Protein AF-A0A3C0GQI4-F1 (afdb_monomer_lite)

pLDDT: mean 92.86, std 8.31, range [44.5, 98.25]

Secondary structure (DSSP, 8-state):
--S----------PPPPSS---HHHHHTT-SEEEEEES---EEE-TTSS-EEE--SEEEEEETTEEEEE----

Structure (mmCIF, N/CA/C/O backbone):
data_AF-A0A3C0GQI4-F1
#
_entry.id   AF-A0A3C0GQI4-F1
#
loop_
_atom_site.group_PDB
_atom_site.id
_atom_site.type_symbol
_atom_site.label_atom_id
_atom_site.label_alt_id
_atom_site.label_comp_id
_atom_site.label_asym_id
_atom_site.label_entity_id
_atom_site.label_seq_id
_atom_site.pdbx_PDB_ins_code
_atom_site.Cartn_x
_atom_site.Cartn_y
_atom_site.Cartn_z
_atom_site.occupancy
_atom_site.B_iso_or_equiv
_atom_site.auth_seq_id
_atom_site.auth_comp_id
_atom_site.auth_asym_id
_atom_site.auth_atom_id
_atom_site.pdbx_PDB_model_num
ATOM 1 N N . TRP A 1 1 ? 16.607 -13.546 -27.652 1.00 64.38 1 TRP A N 1
ATOM 2 C CA . TRP A 1 1 ? 17.956 -12.946 -27.599 1.00 64.38 1 TRP A CA 1
ATOM 3 C C . TRP A 1 1 ? 18.056 -11.634 -28.389 1.00 64.38 1 TRP A C 1
ATOM 5 O O . TRP A 1 1 ? 19.112 -11.024 -28.387 1.00 64.38 1 TRP A O 1
ATOM 15 N N . SER A 1 2 ? 16.972 -11.160 -29.016 1.00 87.19 2 SER A N 1
ATOM 16 C CA . SER A 1 2 ? 16.951 -9.979 -29.892 1.00 87.19 2 SER A CA 1
ATOM 17 C C . SER A 1 2 ? 16.823 -8.625 -29.175 1.00 87.19 2 SER A C 1
ATOM 19 O O . SER A 1 2 ? 16.825 -7.595 -29.839 1.00 87.19 2 SER A O 1
ATOM 21 N N . SER A 1 3 ? 16.687 -8.598 -27.845 1.00 86.38 3 SER A N 1
ATOM 22 C CA . SER A 1 3 ? 16.513 -7.365 -27.067 1.00 86.38 3 SER A CA 1
ATOM 23 C C . SER A 1 3 ? 17.782 -6.980 -26.312 1.00 86.38 3 SER A C 1
ATOM 25 O O . SER A 1 3 ? 18.463 -7.833 -25.732 1.00 86.38 3 SER A O 1
ATOM 27 N N . VAL A 1 4 ? 18.045 -5.673 -26.256 1.00 91.06 4 VAL A N 1
ATOM 28 C CA . VAL A 1 4 ? 19.105 -5.094 -25.424 1.00 91.06 4 VAL A CA 1
ATOM 29 C C . VAL A 1 4 ? 18.842 -5.443 -23.960 1.00 91.06 4 VAL A C 1
ATOM 31 O O . VAL A 1 4 ? 17.715 -5.336 -23.472 1.00 91.06 4 VAL A O 1
ATOM 34 N N . GLN A 1 5 ? 19.883 -5.894 -23.266 1.00 90.44 5 GLN A N 1
ATOM 35 C CA . GLN A 1 5 ? 19.797 -6.198 -21.843 1.00 90.44 5 GLN A CA 1
ATOM 36 C C . GLN A 1 5 ? 19.622 -4.904 -21.048 1.00 90.44 5 GLN A C 1
ATOM 38 O O . GLN A 1 5 ? 20.309 -3.914 -21.291 1.00 90.44 5 GLN A O 1
ATOM 43 N N . PHE A 1 6 ? 18.714 -4.925 -20.078 1.00 89.44 6 PHE A N 1
ATOM 44 C CA . PHE A 1 6 ? 18.457 -3.799 -19.191 1.00 89.44 6 PHE A CA 1
ATOM 45 C C . PHE A 1 6 ? 18.425 -4.286 -17.746 1.00 89.44 6 PHE A C 1
ATOM 47 O O . PHE A 1 6 ? 17.981 -5.402 -17.480 1.00 89.44 6 PHE A O 1
ATOM 54 N N . GLN A 1 7 ? 18.882 -3.454 -16.811 1.00 90.69 7 GLN A N 1
ATOM 55 C CA . GLN A 1 7 ? 18.856 -3.797 -15.390 1.00 90.69 7 GLN A CA 1
ATOM 56 C C . GLN A 1 7 ? 17.407 -3.950 -14.911 1.00 90.69 7 GLN A C 1
ATOM 58 O O . GLN A 1 7 ? 16.565 -3.074 -15.124 1.00 90.69 7 GLN A O 1
ATOM 63 N N . ARG A 1 8 ? 17.104 -5.082 -14.274 1.00 92.00 8 ARG A N 1
ATOM 64 C CA . ARG A 1 8 ? 15.775 -5.395 -13.739 1.00 92.00 8 ARG A CA 1
ATOM 65 C C . ARG A 1 8 ? 15.860 -5.584 -12.235 1.00 92.00 8 ARG A C 1
ATOM 67 O O . ARG A 1 8 ? 16.861 -6.060 -11.710 1.00 92.00 8 ARG A O 1
ATOM 74 N N . MET A 1 9 ? 14.776 -5.238 -11.555 1.00 91.69 9 MET A N 1
ATOM 75 C CA . MET A 1 9 ? 14.596 -5.607 -10.158 1.00 91.69 9 MET A CA 1
ATOM 76 C C . MET A 1 9 ? 14.308 -7.109 -10.085 1.00 91.69 9 MET A C 1
ATOM 78 O O . MET A 1 9 ? 13.402 -7.579 -10.771 1.00 91.69 9 MET A O 1
ATOM 82 N N . ALA A 1 10 ? 15.087 -7.842 -9.288 1.00 91.69 10 ALA A N 1
ATOM 83 C CA . ALA A 1 10 ? 14.871 -9.266 -9.042 1.00 91.69 10 ALA A CA 1
ATOM 84 C C . ALA A 1 10 ? 13.785 -9.460 -7.970 1.00 91.69 10 ALA A C 1
ATOM 86 O O . ALA A 1 10 ? 12.600 -9.461 -8.285 1.00 91.69 10 ALA A O 1
ATOM 87 N N . ASN A 1 11 ? 14.182 -9.537 -6.698 1.00 94.94 11 ASN A N 1
ATOM 88 C CA . ASN A 1 11 ? 13.270 -9.583 -5.560 1.00 94.94 11 ASN A CA 1
ATOM 89 C C . ASN A 1 11 ? 13.466 -8.328 -4.713 1.00 94.94 11 ASN A C 1
ATOM 91 O O . ASN A 1 11 ? 14.566 -8.072 -4.229 1.00 94.94 11 ASN A O 1
ATOM 95 N N . VAL A 1 12 ? 12.399 -7.552 -4.542 1.00 92.00 12 VAL A N 1
ATOM 96 C CA . VAL A 1 12 ? 12.398 -6.348 -3.708 1.00 92.00 12 VAL A CA 1
ATOM 97 C C . VAL A 1 12 ? 11.340 -6.526 -2.631 1.00 92.00 12 VAL A C 1
ATOM 99 O O . VAL A 1 12 ? 10.160 -6.704 -2.930 1.00 92.00 12 VAL A O 1
ATOM 102 N N . SER A 1 13 ? 11.775 -6.503 -1.3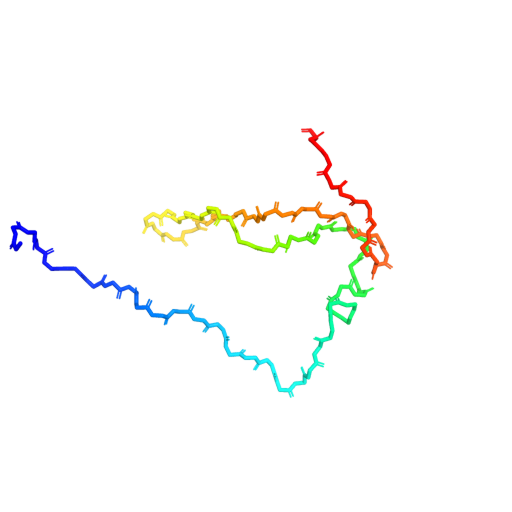77 1.00 94.31 13 SER A N 1
ATOM 103 C CA . SER A 1 13 ? 10.926 -6.698 -0.205 1.00 94.31 13 SER A CA 1
ATOM 104 C C . SER A 1 13 ? 11.436 -5.865 0.963 1.00 94.31 13 SER A C 1
ATOM 106 O O . SER A 1 13 ? 12.639 -5.637 1.089 1.00 94.31 13 SER A O 1
ATOM 108 N N . LEU A 1 14 ? 10.524 -5.448 1.838 1.00 93.31 14 LEU A N 1
ATOM 109 C CA . LEU A 1 14 ? 10.874 -4.805 3.098 1.00 93.31 14 LEU A CA 1
ATOM 110 C C . LEU A 1 14 ? 11.248 -5.872 4.136 1.00 93.31 14 LEU A C 1
ATOM 112 O O . LEU A 1 14 ? 10.567 -6.891 4.250 1.00 93.31 14 LEU A O 1
ATOM 116 N N . ALA A 1 15 ? 12.314 -5.636 4.899 1.00 95.81 15 ALA A N 1
ATOM 117 C CA . ALA A 1 15 ? 12.625 -6.461 6.061 1.00 95.81 15 ALA A CA 1
ATOM 118 C C . ALA A 1 15 ? 11.595 -6.206 7.180 1.00 95.81 15 ALA A C 1
ATOM 120 O O . ALA A 1 15 ? 11.188 -5.057 7.372 1.00 95.81 15 ALA A O 1
ATOM 121 N N . PRO A 1 16 ? 11.173 -7.231 7.938 1.00 94.62 16 PRO A N 1
ATOM 122 C CA . PRO A 1 16 ? 10.249 -7.025 9.046 1.00 94.62 16 PRO A CA 1
ATOM 123 C C . PRO A 1 16 ? 10.869 -6.132 10.132 1.00 94.62 16 PRO A C 1
ATOM 125 O O . PRO A 1 16 ? 12.086 -6.115 10.335 1.00 94.62 16 PRO A O 1
ATOM 128 N N . GLY A 1 17 ? 10.016 -5.401 10.852 1.00 93.81 17 GLY A N 1
ATOM 129 C CA . GLY A 1 17 ? 10.427 -4.645 12.034 1.00 93.81 17 GLY A CA 1
ATOM 130 C C . GLY A 1 17 ? 10.937 -5.558 13.155 1.00 93.81 17 GLY A C 1
ATOM 131 O O . GLY A 1 17 ? 10.639 -6.750 13.194 1.00 93.81 17 GLY A O 1
ATOM 132 N N . LYS A 1 18 ? 11.704 -4.992 14.096 1.00 96.75 18 LYS A N 1
ATOM 133 C CA . LYS A 1 18 ? 12.237 -5.743 15.252 1.00 96.75 18 LYS A CA 1
ATOM 134 C C . LYS A 1 18 ? 11.154 -6.146 16.252 1.00 96.75 18 LYS A C 1
ATOM 136 O O . LYS A 1 18 ? 11.288 -7.163 16.924 1.00 96.75 18 LYS A O 1
ATOM 141 N N . THR A 1 19 ? 10.108 -5.335 16.355 1.00 95.81 19 THR A N 1
ATOM 142 C CA . THR A 1 19 ? 8.960 -5.585 17.224 1.00 95.81 19 THR A CA 1
ATOM 143 C C . THR A 1 19 ? 7.835 -6.167 16.375 1.00 95.81 19 THR A C 1
ATOM 145 O O . THR A 1 19 ? 7.449 -5.522 15.395 1.00 95.81 19 THR A O 1
ATOM 148 N N . PRO A 1 20 ? 7.304 -7.355 16.711 1.00 93.62 20 PRO A N 1
ATOM 149 C CA . PRO A 1 20 ? 6.125 -7.890 16.044 1.00 93.62 20 PRO A CA 1
ATOM 150 C C . PRO A 1 20 ?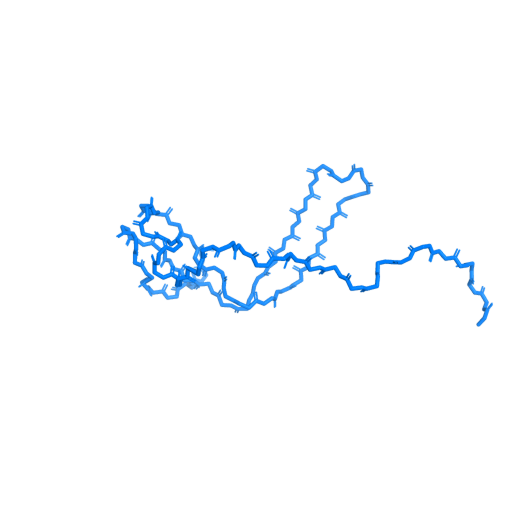 4.936 -6.942 16.217 1.00 93.62 20 PRO A C 1
ATOM 152 O O . PRO A 1 20 ? 4.709 -6.433 17.313 1.00 93.62 20 PRO A O 1
ATOM 155 N N . LEU A 1 21 ? 4.178 -6.726 15.146 1.00 94.81 21 LEU A N 1
ATOM 156 C CA . LEU A 1 21 ? 2.950 -5.935 15.166 1.00 94.81 21 LEU A CA 1
ATOM 157 C C . LEU A 1 21 ? 1.826 -6.753 14.541 1.00 94.81 21 LEU A C 1
ATOM 159 O O . LEU A 1 21 ? 1.997 -7.327 13.463 1.00 94.81 21 LEU A O 1
ATOM 163 N N . SER A 1 22 ? 0.675 -6.796 15.208 1.00 95.69 22 SER A N 1
ATOM 164 C CA . SER A 1 22 ? -0.559 -7.260 14.583 1.00 95.69 22 SER A CA 1
ATOM 165 C C . SER A 1 22 ? -1.154 -6.165 13.691 1.00 95.69 22 SER A C 1
ATOM 167 O O . SER A 1 22 ? -0.786 -4.993 13.780 1.00 95.69 22 SER A O 1
ATOM 169 N N . VAL A 1 23 ? -2.117 -6.523 12.836 1.00 95.56 23 VAL A N 1
ATOM 170 C CA . VAL A 1 23 ? -2.866 -5.522 12.055 1.00 95.56 23 VAL A CA 1
ATOM 171 C C . VAL A 1 23 ? -3.566 -4.522 12.975 1.00 95.56 23 VAL A C 1
ATOM 173 O O . VAL A 1 23 ? -3.506 -3.328 12.701 1.00 95.56 23 VAL A O 1
ATOM 176 N N . ALA A 1 24 ? -4.153 -4.986 14.083 1.00 97.00 24 ALA A N 1
ATOM 177 C CA . ALA A 1 24 ? -4.801 -4.120 15.0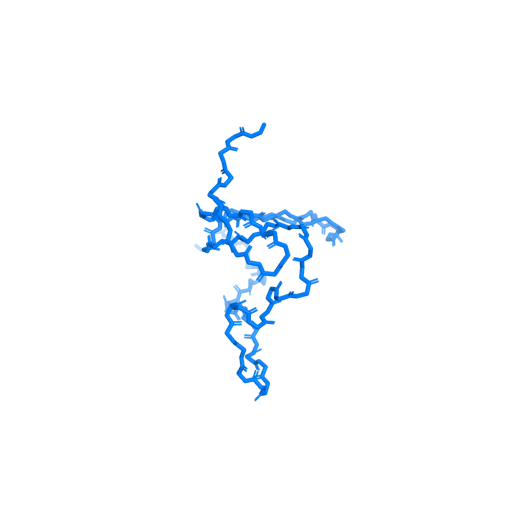65 1.00 97.00 24 ALA A CA 1
ATOM 178 C C . ALA A 1 24 ? -3.814 -3.112 15.678 1.00 97.00 24 ALA A C 1
ATOM 180 O O . ALA A 1 24 ? -4.137 -1.932 15.775 1.00 97.00 24 ALA A O 1
ATOM 181 N N . ASP A 1 25 ? -2.589 -3.544 16.000 1.00 97.50 25 ASP A N 1
ATOM 182 C CA . ASP A 1 25 ? -1.553 -2.646 16.528 1.00 97.50 25 ASP A CA 1
ATOM 183 C C . ASP A 1 25 ? -1.143 -1.574 15.515 1.00 97.50 25 ASP A C 1
ATOM 185 O O . ASP A 1 25 ? -0.882 -0.436 15.900 1.00 97.50 25 ASP A O 1
ATOM 189 N N . MET A 1 26 ? -1.087 -1.927 14.226 1.00 96.12 26 MET A N 1
ATOM 190 C CA . MET A 1 26 ? -0.685 -1.003 13.161 1.00 96.12 26 MET A CA 1
ATOM 191 C C . MET A 1 26 ? -1.731 0.077 12.873 1.00 96.12 26 MET A C 1
ATOM 193 O O . MET A 1 26 ? -1.359 1.170 12.454 1.00 96.12 26 MET A O 1
ATOM 197 N N . ILE A 1 27 ? -3.021 -0.216 13.063 1.00 97.62 27 ILE A N 1
ATOM 198 C CA . ILE A 1 27 ? -4.102 0.711 12.695 1.00 97.62 27 ILE A CA 1
ATOM 199 C C . ILE A 1 27 ? -4.710 1.461 13.881 1.00 97.62 27 ILE A C 1
ATOM 201 O O . ILE A 1 27 ? -5.493 2.371 13.639 1.00 97.62 27 ILE A O 1
ATOM 205 N N . LYS A 1 28 ? -4.391 1.102 15.133 1.00 98.06 28 LYS A N 1
ATOM 206 C CA . LYS A 1 28 ? -5.087 1.590 16.343 1.00 98.06 28 LYS A CA 1
ATOM 207 C C . LYS A 1 28 ? -5.207 3.119 16.456 1.00 98.06 28 LYS A C 1
ATOM 209 O O . LYS A 1 28 ? -6.187 3.607 17.005 1.00 98.06 28 LYS A O 1
ATOM 214 N N . ASP A 1 29 ? -4.233 3.855 15.919 1.00 98.25 29 ASP A N 1
ATOM 215 C CA . ASP A 1 29 ? -4.157 5.320 15.991 1.00 98.25 29 ASP A CA 1
ATOM 216 C C . ASP A 1 29 ? -4.725 6.004 14.726 1.00 98.25 29 ASP A C 1
ATOM 218 O O . ASP A 1 29 ? -4.614 7.217 14.553 1.00 98.25 29 ASP A O 1
ATOM 222 N N . VAL A 1 30 ? -5.336 5.237 13.816 1.00 98.19 30 VAL A N 1
ATOM 223 C CA . VAL A 1 30 ? -5.986 5.747 12.602 1.00 98.19 30 VAL A CA 1
ATOM 224 C C . VAL A 1 30 ? -7.454 6.058 12.898 1.00 98.19 30 VAL A C 1
ATOM 226 O O . VAL A 1 30 ? -8.282 5.159 13.048 1.00 98.19 30 VAL A O 1
ATOM 229 N N . GLU A 1 31 ? -7.798 7.345 12.943 1.00 98.19 31 GLU A N 1
ATOM 230 C CA . GLU A 1 31 ? -9.172 7.811 13.187 1.00 98.19 31 GLU A CA 1
ATOM 231 C C . GLU A 1 31 ? -10.115 7.500 12.010 1.00 98.19 31 GLU A C 1
ATOM 233 O O . GLU A 1 31 ? -11.213 6.975 12.196 1.00 98.19 31 GLU A O 1
ATOM 238 N N . ASN A 1 32 ? -9.678 7.788 10.783 1.00 97.50 32 ASN A N 1
ATOM 239 C CA . ASN A 1 32 ? -10.427 7.527 9.557 1.00 97.50 32 ASN A CA 1
ATOM 240 C C . ASN A 1 32 ? -9.453 7.190 8.423 1.00 97.50 32 ASN A C 1
ATOM 242 O O . ASN A 1 32 ? -8.623 8.020 8.056 1.00 97.50 32 ASN A O 1
ATOM 246 N N . GLY A 1 33 ? -9.542 5.983 7.871 1.00 96.94 33 GLY A N 1
ATOM 247 C CA . GLY A 1 33 ? -8.608 5.523 6.846 1.00 96.94 33 GLY A CA 1
ATOM 248 C C . GLY A 1 33 ? -9.133 4.361 6.016 1.00 96.94 33 GLY A C 1
ATOM 249 O O . GLY A 1 33 ? -10.294 3.969 6.128 1.00 96.94 33 GLY A O 1
ATOM 250 N N . ILE A 1 34 ? -8.258 3.806 5.178 1.00 96.44 34 ILE A N 1
ATOM 251 C CA . ILE A 1 34 ? -8.545 2.635 4.349 1.00 96.44 34 ILE A CA 1
ATOM 252 C C . ILE A 1 34 ? -7.483 1.573 4.626 1.00 96.44 34 ILE A C 1
ATOM 254 O O . ILE A 1 34 ? -6.286 1.819 4.477 1.00 96.44 34 ILE A O 1
ATOM 258 N N . TYR A 1 35 ? -7.927 0.381 5.007 1.00 96.50 35 TYR A N 1
ATOM 259 C CA . TYR A 1 35 ? -7.103 -0.813 5.070 1.00 96.50 35 TYR A CA 1
ATOM 260 C C . TYR A 1 35 ? -7.159 -1.534 3.721 1.00 96.50 35 TYR A C 1
ATOM 262 O O . TYR A 1 35 ? -8.183 -2.106 3.345 1.00 96.50 35 TYR A O 1
ATOM 270 N N . ILE A 1 36 ? -6.048 -1.485 2.987 1.00 95.25 36 ILE A N 1
ATOM 271 C CA . ILE A 1 36 ? -5.884 -2.161 1.700 1.00 95.25 36 ILE A CA 1
ATOM 272 C C . ILE A 1 36 ? -5.267 -3.535 1.959 1.00 95.25 36 ILE A C 1
ATOM 274 O O . ILE A 1 36 ? -4.144 -3.634 2.454 1.00 95.25 36 ILE A O 1
ATOM 278 N N . HIS A 1 37 ? -5.989 -4.596 1.612 1.00 93.69 37 HIS A N 1
ATOM 279 C CA . HIS A 1 37 ? -5.534 -5.970 1.787 1.00 93.69 37 HIS A CA 1
ATOM 280 C C . HIS A 1 37 ? -5.197 -6.622 0.439 1.00 93.69 37 HIS A C 1
ATOM 282 O O . HIS A 1 37 ? -5.907 -6.458 -0.557 1.00 93.69 37 HIS A O 1
ATOM 288 N N . GLY A 1 38 ? -4.106 -7.388 0.406 1.00 93.25 38 GLY A N 1
ATOM 289 C CA . GLY A 1 38 ? -3.590 -8.013 -0.814 1.00 93.25 38 GLY A CA 1
ATOM 290 C C . GLY A 1 38 ? -2.802 -7.052 -1.713 1.00 93.25 38 GLY A C 1
ATOM 291 O O . GLY A 1 38 ? -2.348 -5.995 -1.279 1.00 93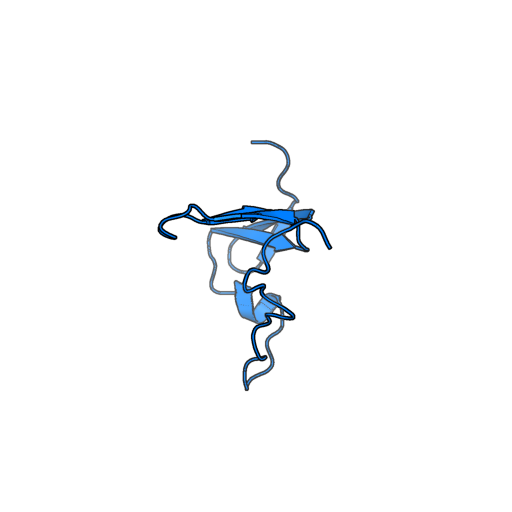.25 38 GLY A O 1
ATOM 292 N N . ARG A 1 39 ? -2.592 -7.445 -2.974 1.00 91.69 39 ARG A N 1
ATOM 293 C CA . ARG A 1 39 ? -1.793 -6.695 -3.959 1.00 91.69 39 ARG A CA 1
ATOM 294 C C . ARG A 1 39 ? -2.605 -6.474 -5.230 1.00 91.69 39 ARG A C 1
ATOM 296 O O . ARG A 1 39 ? -3.260 -7.399 -5.695 1.00 91.69 39 ARG A O 1
ATOM 303 N N . GLY A 1 40 ? -2.514 -5.276 -5.798 1.00 90.50 40 GLY A N 1
ATOM 304 C CA . GLY A 1 40 ? -3.090 -4.931 -7.095 1.00 90.50 40 GLY A CA 1
ATOM 305 C C . GLY A 1 40 ? -2.034 -4.478 -8.102 1.00 90.50 40 GLY A C 1
ATOM 306 O O . GLY A 1 40 ? -0.832 -4.696 -7.925 1.00 90.50 40 GLY A O 1
ATOM 307 N N . SER A 1 41 ? -2.498 -3.829 -9.170 1.00 93.62 41 SER A N 1
ATOM 308 C CA . SER A 1 41 ? -1.625 -3.190 -10.158 1.00 93.62 41 SER A CA 1
ATOM 309 C C . SER A 1 41 ? -0.860 -2.020 -9.538 1.00 93.62 41 SER A C 1
ATOM 311 O O . SER A 1 41 ? -1.354 -1.360 -8.624 1.00 93.62 41 SER A O 1
ATOM 313 N N . TYR A 1 42 ? 0.337 -1.750 -10.047 1.00 94.06 42 TYR A N 1
ATOM 314 C CA . TYR A 1 42 ? 1.159 -0.622 -9.635 1.00 94.06 42 TYR A CA 1
ATOM 315 C C . TYR A 1 42 ? 1.893 -0.032 -10.835 1.00 94.06 42 TYR A C 1
ATOM 317 O O . TYR A 1 42 ? 2.255 -0.734 -11.778 1.00 94.06 42 TYR A O 1
ATOM 325 N N . SER A 1 43 ? 2.113 1.275 -10.792 1.00 95.00 43 SER A N 1
ATOM 326 C CA . SER A 1 43 ? 2.837 2.020 -11.818 1.00 95.00 43 SER A CA 1
ATOM 327 C C . SER A 1 43 ? 3.582 3.181 -11.168 1.00 95.00 43 SER A C 1
ATOM 329 O O . SER A 1 43 ? 3.175 3.682 -10.121 1.00 95.00 43 SER A O 1
ATOM 331 N N . ILE A 1 44 ? 4.685 3.593 -11.780 1.00 95.75 44 ILE A N 1
ATOM 332 C CA . ILE A 1 44 ? 5.491 4.736 -11.358 1.00 95.75 44 ILE A CA 1
ATOM 333 C C . ILE A 1 44 ? 5.879 5.529 -12.600 1.00 95.75 44 ILE A C 1
ATOM 335 O O . ILE A 1 44 ? 6.203 4.938 -13.635 1.00 95.75 44 ILE A O 1
ATOM 339 N N . ASP A 1 45 ? 5.828 6.856 -12.518 1.00 95.75 45 ASP A N 1
ATOM 340 C CA . ASP A 1 45 ? 6.266 7.686 -13.635 1.00 95.75 45 ASP A CA 1
ATOM 341 C C . ASP A 1 45 ? 7.792 7.604 -13.835 1.00 95.75 45 ASP A C 1
ATOM 343 O O . ASP A 1 45 ? 8.552 7.180 -12.959 1.00 95.75 45 ASP A O 1
ATOM 347 N N . GLN A 1 46 ? 8.261 8.015 -15.013 1.00 92.06 46 GLN A N 1
ATOM 348 C CA . GLN A 1 46 ? 9.668 7.898 -15.399 1.00 92.06 46 GLN A CA 1
ATOM 349 C C . GLN A 1 46 ? 10.622 8.699 -14.493 1.00 92.06 46 GLN A C 1
ATOM 351 O O . GLN A 1 46 ? 11.740 8.247 -14.221 1.00 92.06 46 GLN A O 1
ATOM 356 N N . GLN A 1 47 ? 10.185 9.871 -14.029 1.00 94.69 47 GLN A N 1
ATOM 357 C CA . GLN A 1 47 ? 10.938 10.753 -13.135 1.00 94.69 47 GLN A CA 1
ATOM 358 C C . GLN A 1 47 ? 10.830 10.321 -11.664 1.00 94.69 47 GLN A C 1
ATOM 360 O O . GLN A 1 47 ? 11.650 10.744 -10.855 1.00 94.69 47 GLN A O 1
ATOM 365 N N . ARG A 1 48 ? 9.903 9.404 -11.346 1.00 91.94 48 ARG A N 1
ATOM 366 C CA . ARG A 1 48 ? 9.661 8.798 -10.024 1.00 91.94 48 ARG A CA 1
ATOM 367 C C . ARG A 1 48 ? 9.094 9.762 -8.984 1.00 91.94 48 ARG A C 1
ATOM 369 O O . ARG A 1 48 ? 9.301 9.558 -7.791 1.00 91.94 48 ARG A O 1
ATOM 376 N N . PHE A 1 49 ? 8.363 10.784 -9.419 1.00 95.75 49 PHE A N 1
ATOM 377 C CA . PHE A 1 49 ? 7.687 11.699 -8.496 1.00 95.75 49 PHE A CA 1
ATOM 378 C C . PHE A 1 49 ? 6.332 11.166 -8.023 1.00 95.75 49 PHE A C 1
ATOM 380 O O . PHE A 1 49 ? 5.902 11.472 -6.916 1.00 95.75 49 PHE A O 1
ATOM 387 N N . ASN A 1 50 ? 5.685 10.341 -8.840 1.00 96.50 50 ASN A N 1
ATOM 388 C CA . ASN A 1 50 ? 4.357 9.802 -8.618 1.00 96.50 50 ASN A CA 1
ATOM 389 C C . ASN A 1 50 ? 4.383 8.288 -8.784 1.00 96.50 50 ASN A C 1
ATOM 391 O O . ASN A 1 50 ? 4.886 7.748 -9.775 1.00 96.50 50 ASN A O 1
ATOM 395 N N . ALA A 1 51 ? 3.774 7.612 -7.821 1.00 95.62 51 ALA A N 1
ATOM 396 C CA . ALA A 1 51 ? 3.488 6.195 -7.884 1.00 95.62 51 ALA A CA 1
ATOM 397 C C . ALA A 1 51 ? 2.007 5.972 -7.586 1.00 95.62 51 ALA A C 1
ATOM 399 O O . ALA A 1 51 ? 1.409 6.670 -6.770 1.00 95.62 51 ALA A O 1
ATOM 400 N N . GLN A 1 52 ? 1.439 4.966 -8.234 1.00 94.88 52 GLN A N 1
ATOM 401 C CA . GLN A 1 52 ? 0.096 4.475 -7.976 1.00 94.88 52 GLN A CA 1
ATOM 402 C C . GLN A 1 52 ? 0.170 2.984 -7.687 1.00 94.88 52 GLN A C 1
ATOM 404 O O . GLN A 1 52 ? 0.965 2.258 -8.290 1.00 94.88 52 GLN A O 1
ATOM 409 N N . PHE A 1 53 ? -0.668 2.525 -6.770 1.00 94.81 53 PHE A N 1
ATOM 410 C CA . PHE A 1 53 ? -0.797 1.120 -6.432 1.00 94.81 53 PHE A CA 1
ATOM 411 C C . PHE A 1 53 ? -2.232 0.821 -6.009 1.00 94.81 53 PHE A C 1
ATOM 413 O O . PHE A 1 53 ? -2.920 1.673 -5.450 1.00 94.81 53 PHE A O 1
ATOM 420 N N . GLY A 1 54 ? -2.672 -0.399 -6.293 1.00 93.31 54 GLY A N 1
ATOM 421 C CA . GLY A 1 54 ? -3.940 -0.941 -5.825 1.00 93.31 54 GLY A CA 1
ATOM 422 C C . GLY A 1 54 ? -3.756 -2.113 -4.865 1.00 93.31 54 GLY A C 1
ATOM 423 O O . GLY A 1 54 ? -2.647 -2.610 -4.648 1.00 93.31 54 GLY A O 1
ATOM 424 N N . GLY A 1 55 ? -4.879 -2.585 -4.339 1.00 93.31 55 GLY A N 1
ATOM 425 C CA . GLY A 1 55 ? -5.012 -3.811 -3.567 1.00 93.31 5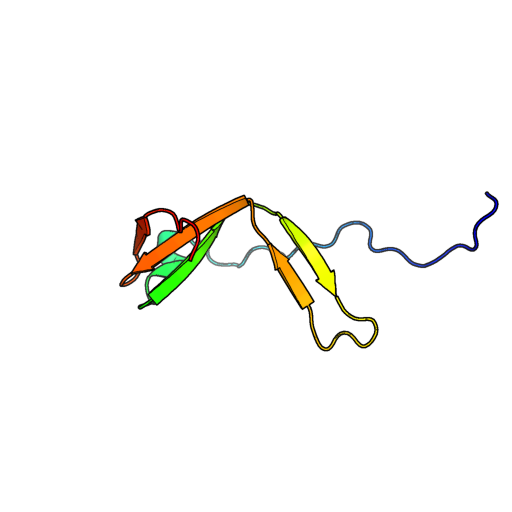5 GLY A CA 1
ATOM 426 C C . GLY A 1 55 ? -6.137 -4.682 -4.097 1.00 93.31 55 GLY A C 1
ATOM 427 O O . GLY A 1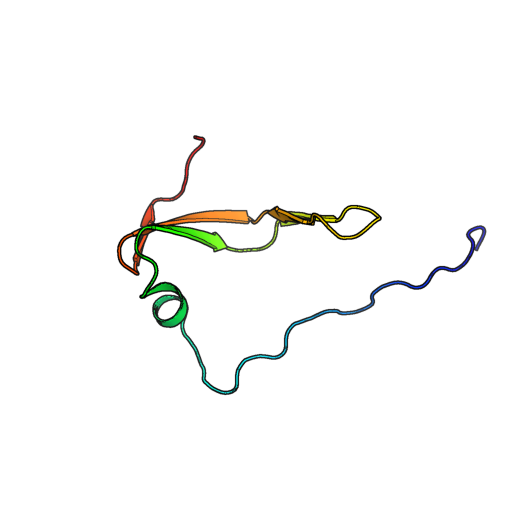 55 ? -6.755 -4.374 -5.114 1.00 93.31 55 GLY A O 1
ATOM 428 N N . GLN A 1 56 ? -6.374 -5.789 -3.404 1.00 93.31 56 GLN A N 1
ATOM 429 C CA . GLN A 1 56 ? -7.412 -6.745 -3.772 1.00 93.31 56 GLN A CA 1
ATOM 430 C C . GLN A 1 56 ? -8.723 -6.461 -3.037 1.00 93.31 56 GLN A C 1
ATOM 432 O O . GLN A 1 56 ? -9.789 -6.590 -3.628 1.00 93.31 56 GLN A O 1
ATOM 437 N N . LEU A 1 57 ? -8.643 -6.082 -1.759 1.00 93.56 57 LEU A N 1
ATOM 438 C CA . LEU A 1 57 ? -9.790 -5.746 -0.918 1.00 93.56 57 LEU A CA 1
ATOM 439 C C . LEU A 1 57 ? -9.529 -4.421 -0.209 1.00 93.56 57 LEU A C 1
ATOM 441 O O . LEU A 1 57 ? -8.391 -4.121 0.164 1.00 93.56 57 LEU A O 1
ATOM 445 N N . TYR A 1 58 ? -10.592 -3.658 0.006 1.00 95.44 58 TYR A N 1
ATOM 446 C CA . TYR A 1 58 ? -10.538 -2.345 0.629 1.00 95.44 58 TYR A CA 1
ATOM 447 C C . TYR A 1 58 ? -11.548 -2.304 1.763 1.00 95.44 58 TYR A C 1
ATOM 449 O O . TYR A 1 58 ? -12.730 -2.561 1.553 1.00 95.44 58 TYR A O 1
ATOM 457 N N . TYR A 1 59 ? -11.082 -1.975 2.960 1.00 96.06 59 TYR A N 1
ATOM 458 C CA . TYR A 1 59 ? -11.929 -1.818 4.135 1.00 96.06 59 TYR A CA 1
ATOM 459 C C . TYR A 1 59 ? -11.749 -0.433 4.716 1.00 96.06 59 TYR A C 1
ATOM 461 O O . TYR A 1 59 ? -10.654 0.125 4.677 1.00 96.06 59 TYR A O 1
ATOM 469 N N . GLN A 1 60 ? -12.800 0.117 5.299 1.00 97.00 60 GLN A N 1
ATOM 470 C CA . GLN A 1 60 ? -12.671 1.353 6.047 1.00 97.00 60 GLN A CA 1
ATOM 471 C C . GLN A 1 60 ? -12.050 1.076 7.423 1.00 97.00 60 GLN A C 1
ATOM 473 O O . GLN A 1 60 ? -12.306 0.047 8.047 1.00 97.00 60 GLN A O 1
ATOM 478 N N . ILE A 1 61 ? -11.227 2.009 7.894 1.00 98.06 61 ILE A N 1
ATOM 479 C CA . ILE A 1 61 ? -10.774 2.082 9.281 1.00 98.06 61 ILE A CA 1
ATOM 480 C C . ILE A 1 61 ? -11.532 3.224 9.956 1.00 98.06 61 ILE A C 1
ATOM 482 O O . ILE A 1 61 ? -11.543 4.340 9.433 1.00 98.06 61 ILE A O 1
ATOM 486 N N . ARG A 1 62 ? -12.145 2.958 11.111 1.00 98.00 62 ARG A N 1
ATOM 487 C CA . ARG A 1 62 ? -12.750 3.967 11.992 1.00 98.00 62 ARG A CA 1
ATOM 488 C C . ARG A 1 62 ? -12.248 3.771 13.413 1.00 98.00 62 ARG A C 1
ATOM 490 O O . ARG A 1 62 ? -12.391 2.679 13.953 1.00 98.00 62 ARG A O 1
ATOM 497 N N . ASN A 1 63 ? -11.691 4.825 14.008 1.00 98.06 63 ASN A N 1
ATOM 498 C CA . ASN A 1 63 ? -11.216 4.852 15.396 1.00 98.06 63 ASN A CA 1
ATOM 499 C C . ASN A 1 63 ? -10.372 3.619 15.762 1.00 98.06 63 ASN A C 1
ATOM 501 O O . ASN A 1 63 ? -10.630 2.942 16.757 1.00 98.06 63 ASN A O 1
ATOM 505 N N . GLY A 1 64 ? -9.403 3.286 14.909 1.00 98.12 64 GLY A N 1
ATOM 506 C CA . GLY A 1 64 ? -8.499 2.164 15.130 1.00 98.12 64 GLY A CA 1
ATOM 507 C C . GLY A 1 64 ? -9.056 0.774 14.816 1.00 98.12 64 GLY A C 1
ATOM 508 O O . GLY A 1 64 ? -8.407 -0.217 15.144 1.00 98.12 64 GLY A O 1
ATOM 509 N N . GLN A 1 65 ? -10.234 0.663 14.192 1.00 97.94 65 GLN A N 1
ATOM 510 C CA . GLN A 1 65 ? -10.868 -0.621 13.876 1.00 97.94 65 GLN A CA 1
ATOM 511 C C . GLN A 1 65 ? -11.215 -0.748 12.394 1.00 97.94 65 GLN A C 1
ATOM 513 O O . GLN A 1 65 ? -11.694 0.202 11.778 1.00 97.94 65 GLN A O 1
ATOM 518 N N . ILE A 1 66 ? -11.008 -1.943 11.832 1.00 97.25 66 ILE A N 1
ATOM 519 C CA . ILE A 1 66 ? -11.510 -2.302 10.499 1.00 97.25 66 ILE A CA 1
ATOM 520 C C . ILE A 1 66 ? -13.028 -2.443 10.590 1.00 97.25 66 ILE A C 1
ATOM 522 O O . ILE A 1 66 ? -13.530 -3.182 11.437 1.00 97.25 66 ILE A O 1
ATOM 526 N N . THR A 1 67 ? -13.748 -1.747 9.718 1.00 94.88 67 THR A N 1
ATOM 527 C CA . THR A 1 67 ? -15.208 -1.799 9.644 1.00 94.88 67 THR A CA 1
ATOM 528 C C . THR A 1 67 ? -15.659 -2.518 8.367 1.00 94.88 67 THR A C 1
ATOM 530 O O . THR A 1 67 ? -15.247 -3.650 8.113 1.00 94.88 67 THR A O 1
ATOM 533 N N . GLY A 1 68 ? -16.543 -1.904 7.579 1.00 94.00 68 GLY A N 1
ATOM 534 C CA . GLY A 1 68 ? -17.086 -2.481 6.354 1.00 94.00 68 GLY A CA 1
ATOM 535 C C . GLY A 1 68 ? -16.108 -2.426 5.182 1.00 94.00 68 GLY A C 1
ATOM 536 O O . GLY A 1 68 ? -15.143 -1.655 5.184 1.00 94.00 68 GLY A O 1
ATOM 537 N N . MET A 1 69 ? -16.389 -3.242 4.163 1.00 94.69 69 MET A N 1
ATOM 538 C CA . MET A 1 69 ? -15.753 -3.088 2.856 1.00 94.69 69 MET A CA 1
ATOM 539 C C . MET A 1 69 ? -16.139 -1.740 2.251 1.00 94.69 69 MET A C 1
ATOM 541 O O . MET A 1 69 ? -17.256 -1.258 2.433 1.00 94.69 69 MET A O 1
ATOM 545 N N . VAL A 1 70 ? -15.190 -1.134 1.549 1.00 91.50 70 VAL A N 1
ATOM 546 C CA . VAL A 1 70 ? -15.456 0.029 0.712 1.00 91.50 70 VAL A CA 1
ATOM 547 C C . VAL A 1 70 ? -16.065 -0.502 -0.583 1.00 91.50 70 VAL A C 1
ATOM 549 O O . VAL A 1 70 ? -15.372 -1.145 -1.368 1.00 91.50 70 VAL A O 1
ATOM 552 N N . GLU A 1 71 ? -17.363 -0.287 -0.763 1.00 79.88 71 GLU A N 1
ATOM 553 C CA . GLU A 1 71 ? -18.029 -0.419 -2.062 1.00 79.88 71 GLU A CA 1
ATOM 554 C C . GLU A 1 71 ? -17.913 0.913 -2.816 1.00 79.88 71 GLU A C 1
ATOM 556 O O . GLU A 1 71 ? -17.636 1.940 -2.190 1.00 79.88 71 GLU A O 1
ATOM 561 N N . ASP A 1 72 ? -18.051 0.873 -4.145 1.00 60.84 72 ASP A N 1
ATOM 562 C CA . ASP A 1 72 ? -17.828 2.007 -5.053 1.00 60.84 72 ASP A CA 1
ATOM 563 C C . ASP A 1 72 ? -18.355 3.341 -4.486 1.00 60.84 72 ASP A C 1
ATOM 565 O O . ASP A 1 72 ? -19.538 3.479 -4.162 1.00 60.84 72 ASP A O 1
ATOM 569 N N . ALA A 1 73 ? -17.443 4.313 -4.369 1.00 44.50 73 ALA A N 1
ATOM 570 C CA . ALA A 1 73 ? -17.742 5.723 -4.132 1.00 44.50 73 ALA A CA 1
ATOM 571 C C . ALA A 1 73 ? -17.876 6.470 -5.463 1.00 44.50 73 ALA A C 1
ATOM 573 O O . ALA A 1 73 ? -17.125 6.124 -6.406 1.00 44.50 73 ALA A O 1
#

Radius of gyration: 17.29 Å; chains: 1; bounding box: 38×25×47 Å

Sequence (73 aa):
WSSVQFQRMANVSLAPGKTPLSVADMIKDVENGIYIHGRGSYSIDQQRFNAQFGGQLYYQIRNGQITGMVEDA

Foldseek 3Di:
DPDDDDDDDDDDDDDDDPDDDDLLRVQQQPAKDKDAAAFDDKDADPVRPDIDTHHDWIFIDHNSDTDGTDDDD